Protein AF-A0A349MG38-F1 (afdb_monomer)

Nearest PDB structures (foldseek):
  8afw-assembly1_A  TM=7.459E-01  e=4.129E-01  Saccharomyces cerevisiae
  8afy-assembly1_B  TM=7.285E-01  e=3.875E-01  Saccharomy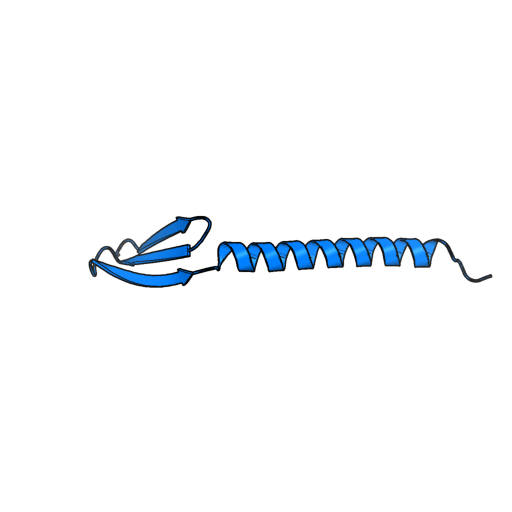ces cerevisiae
  8afx-assembly1_A  TM=7.369E-01  e=3.875E-01  Saccharomyces cerevisiae
  2hc5-assembly1_A  TM=3.414E-01  e=8.301E-01  Bacillus subtilis
  8axa-assembly1_A  TM=3.589E-01  e=2.954E+00  Scytonema hofmannii

Foldseek 3Di:
DFDWDWDDDQFKIWIATPVVRDTPDIDGCVNVVVVVVVVVVVVVVVVVVVVVVVVVVPPDD

Structure (mmCIF, N/CA/C/O backbone):
data_AF-A0A349MG38-F1
#
_entry.id   AF-A0A349MG38-F1
#
loop_
_atom_site.group_PDB
_atom_site.id
_atom_site.type_symbol
_atom_site.label_atom_id
_atom_site.label_alt_id
_atom_site.label_comp_id
_atom_site.label_asym_id
_atom_site.label_entity_id
_atom_site.label_seq_id
_atom_site.pdbx_PDB_ins_code
_atom_site.Cartn_x
_atom_site.Cartn_y
_atom_site.Cartn_z
_atom_site.occupancy
_atom_site.B_iso_or_equiv
_atom_site.auth_seq_id
_atom_site.auth_comp_id
_atom_site.auth_asym_id
_atom_site.auth_atom_id
_atom_site.pdbx_PDB_model_num
ATOM 1 N N . MET A 1 1 ? -24.808 9.250 4.837 1.00 51.47 1 MET A N 1
ATOM 2 C CA . MET A 1 1 ? -23.649 8.850 4.013 1.00 51.47 1 MET A CA 1
ATOM 3 C C . MET A 1 1 ? -22.458 9.026 4.925 1.00 51.47 1 MET A C 1
ATOM 5 O O . MET A 1 1 ? -21.981 10.149 5.051 1.00 51.47 1 MET A O 1
ATOM 9 N N . GLY A 1 2 ? -22.081 7.964 5.634 1.00 61.19 2 GLY A N 1
ATOM 10 C CA . GLY A 1 2 ? -20.976 8.009 6.581 1.00 61.19 2 GLY A CA 1
ATOM 11 C C . GLY A 1 2 ? -19.698 8.408 5.882 1.00 61.19 2 GLY A C 1
ATOM 12 O O . GLY A 1 2 ? -19.390 7.897 4.800 1.00 61.19 2 GLY A O 1
ATOM 13 N N . SER A 1 3 ? -18.986 9.380 6.448 1.00 86.31 3 SER A N 1
ATOM 14 C CA . SER A 1 3 ? -17.685 9.737 5.910 1.00 86.31 3 SER A CA 1
ATOM 15 C C . SER A 1 3 ? -16.728 8.602 6.260 1.00 86.31 3 SER A C 1
ATOM 17 O O . SER A 1 3 ? -16.507 8.279 7.423 1.00 86.31 3 SER A O 1
ATOM 19 N N . LEU A 1 4 ? -16.183 7.951 5.239 1.00 88.31 4 LEU A N 1
ATOM 20 C CA . LEU A 1 4 ? -15.009 7.105 5.398 1.00 88.31 4 LEU A CA 1
ATOM 21 C C . LEU A 1 4 ? -13.783 8.000 5.258 1.00 88.31 4 LEU A C 1
ATOM 23 O O . LEU A 1 4 ? -13.732 8.853 4.369 1.00 88.31 4 LEU A O 1
ATOM 27 N N . SER A 1 5 ? -12.781 7.797 6.110 1.00 88.88 5 SER A N 1
ATOM 28 C CA . SER A 1 5 ? -11.493 8.484 5.967 1.00 88.88 5 SER A CA 1
ATOM 29 C C . SER A 1 5 ? -10.348 7.494 5.866 1.00 88.88 5 SER A C 1
ATOM 31 O O . SER A 1 5 ? -10.311 6.499 6.590 1.00 88.88 5 SER A O 1
ATOM 33 N N . ILE A 1 6 ? -9.398 7.794 4.983 1.00 86.25 6 ILE A N 1
ATOM 34 C CA . ILE A 1 6 ? -8.156 7.040 4.851 1.00 86.25 6 ILE A CA 1
ATOM 35 C C . ILE A 1 6 ? -7.048 7.860 5.498 1.00 86.25 6 ILE A C 1
ATOM 37 O O . ILE A 1 6 ? -6.791 8.994 5.096 1.00 86.25 6 ILE A O 1
ATOM 41 N N . VAL A 1 7 ? -6.376 7.272 6.482 1.00 84.12 7 VAL A N 1
ATOM 42 C CA . VAL A 1 7 ? -5.171 7.833 7.095 1.00 84.12 7 VAL A CA 1
ATOM 43 C C . VAL A 1 7 ? -4.011 6.929 6.719 1.00 84.12 7 VAL A C 1
ATOM 45 O O . VAL A 1 7 ? -4.040 5.736 7.009 1.00 84.12 7 VAL A O 1
ATOM 48 N N . ALA A 1 8 ? -2.993 7.477 6.063 1.00 82.12 8 ALA A N 1
ATOM 49 C CA . ALA A 1 8 ? -1.827 6.720 5.628 1.00 82.12 8 ALA A CA 1
ATOM 50 C C . ALA A 1 8 ? -0.528 7.404 6.054 1.00 82.12 8 ALA A C 1
ATOM 52 O O . ALA A 1 8 ? -0.419 8.630 6.056 1.00 82.12 8 ALA A O 1
ATOM 53 N N . ASN A 1 9 ? 0.466 6.592 6.394 1.00 80.94 9 ASN A N 1
ATOM 54 C CA . ASN A 1 9 ? 1.845 7.004 6.608 1.00 80.94 9 ASN A CA 1
ATOM 55 C C . ASN A 1 9 ? 2.791 6.050 5.850 1.00 80.94 9 ASN A C 1
ATOM 57 O O . ASN A 1 9 ? 2.357 5.163 5.118 1.00 80.94 9 ASN A O 1
ATOM 61 N N . GLN A 1 10 ? 4.106 6.219 6.013 1.00 76.25 10 GLN A N 1
ATOM 62 C CA . GLN A 1 10 ? 5.102 5.391 5.312 1.00 76.25 10 GLN A CA 1
ATOM 63 C C . GLN A 1 10 ? 5.070 3.896 5.694 1.00 76.25 10 GLN A C 1
ATOM 65 O O . GLN A 1 10 ? 5.728 3.072 5.056 1.00 76.25 10 GLN A O 1
ATOM 70 N N . GLN A 1 11 ? 4.372 3.532 6.768 1.00 78.06 11 GLN A N 1
ATOM 71 C CA . GLN A 1 11 ? 4.378 2.196 7.354 1.00 78.06 11 GLN A CA 1
ATOM 72 C C . GLN A 1 11 ? 3.021 1.505 7.254 1.00 78.06 11 GLN A C 1
ATOM 74 O O . GLN A 1 11 ? 2.996 0.286 7.124 1.00 78.06 11 GLN A O 1
ATOM 79 N N . GLU A 1 12 ? 1.918 2.243 7.288 1.00 81.75 12 GLU A N 1
ATOM 80 C CA . GLU A 1 12 ? 0.565 1.693 7.293 1.00 81.75 12 GLU A CA 1
ATOM 81 C C . GLU A 1 12 ? -0.444 2.627 6.618 1.00 81.75 12 GLU A C 1
ATOM 83 O O . GLU A 1 12 ? -0.240 3.839 6.543 1.00 81.75 12 GLU A O 1
ATOM 88 N N . TYR A 1 13 ? -1.569 2.059 6.182 1.00 85.31 13 TYR A N 1
ATOM 89 C CA . TYR A 1 13 ? -2.810 2.808 5.982 1.00 85.31 13 TYR A CA 1
ATOM 90 C C . TYR A 1 13 ? -3.920 2.218 6.846 1.00 85.31 13 TYR A C 1
ATOM 92 O O . TYR A 1 13 ? -3.942 1.012 7.107 1.00 85.31 13 TYR A O 1
ATOM 100 N N . LYS A 1 14 ? -4.845 3.079 7.261 1.00 87.94 14 LYS A N 1
ATOM 101 C CA . LYS A 1 14 ? -6.040 2.750 8.032 1.00 87.94 14 LYS A CA 1
ATOM 102 C C . LYS A 1 14 ? -7.259 3.362 7.363 1.00 87.94 14 LYS A C 1
ATOM 104 O O . LYS A 1 14 ? -7.208 4.512 6.926 1.00 87.94 14 LYS A O 1
ATOM 109 N N . ILE A 1 15 ? -8.343 2.597 7.306 1.00 87.44 15 ILE A N 1
ATOM 110 C CA . ILE A 1 15 ? -9.660 3.080 6.886 1.00 87.44 15 ILE A CA 1
ATOM 111 C C . ILE A 1 15 ? -10.521 3.190 8.139 1.00 87.44 15 ILE A C 1
ATOM 113 O O . ILE A 1 15 ? -10.748 2.185 8.814 1.00 87.44 15 ILE A O 1
ATOM 117 N N . PHE A 1 16 ? -10.952 4.409 8.454 1.00 90.50 16 PHE A N 1
ATOM 118 C CA . PHE A 1 16 ? -11.793 4.711 9.608 1.00 90.50 16 PHE A CA 1
ATOM 119 C C . PHE A 1 16 ? -13.230 4.974 9.163 1.00 90.50 16 PHE A C 1
ATOM 121 O O . PHE A 1 16 ? -13.449 5.772 8.243 1.00 90.50 16 PHE A O 1
ATOM 128 N N . ASP A 1 17 ? -14.172 4.321 9.836 1.00 90.62 17 ASP A N 1
ATOM 129 C CA . ASP A 1 17 ? -15.601 4.589 9.731 1.00 90.62 17 ASP A CA 1
ATOM 130 C C . ASP A 1 17 ? -16.023 5.514 10.873 1.00 90.62 17 ASP A C 1
ATOM 132 O O . ASP A 1 17 ? -15.989 5.139 12.045 1.00 90.62 17 ASP A O 1
ATOM 136 N N . HIS A 1 18 ? -16.387 6.751 10.530 1.00 87.00 18 HIS A N 1
ATOM 137 C CA . HIS A 1 18 ? -16.778 7.759 11.517 1.00 87.00 18 HIS A CA 1
ATOM 138 C C . HIS A 1 18 ? -18.187 7.546 12.076 1.00 87.00 18 HIS A C 1
ATOM 140 O O . HIS A 1 18 ? -18.468 8.039 13.165 1.00 87.00 18 HIS A O 1
ATOM 146 N N . GLU A 1 19 ? -19.065 6.825 11.369 1.00 87.12 19 GLU A N 1
ATOM 147 C CA . GLU A 1 19 ? -20.400 6.489 11.880 1.00 87.12 19 GLU 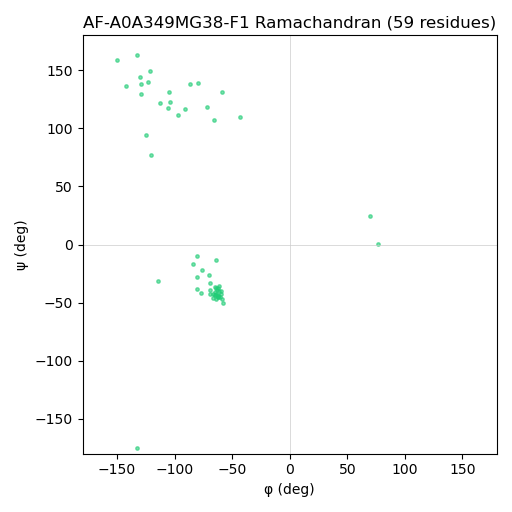A CA 1
ATOM 148 C C . GLU A 1 19 ? -20.315 5.344 12.898 1.00 87.12 19 GLU A C 1
ATOM 150 O O . GLU A 1 19 ? -20.955 5.411 13.948 1.00 87.12 19 GLU A O 1
ATOM 155 N N . ALA A 1 20 ? -19.493 4.328 12.621 1.00 86.19 20 ALA A N 1
ATOM 156 C CA . ALA A 1 20 ? -19.279 3.196 13.526 1.00 86.19 20 ALA A CA 1
ATOM 157 C C . ALA A 1 20 ? -18.215 3.463 14.612 1.00 86.19 20 ALA A C 1
ATOM 159 O O . ALA A 1 20 ? -18.168 2.762 15.622 1.00 86.19 20 ALA A O 1
ATOM 160 N N . GLY A 1 21 ? -17.371 4.485 14.434 1.00 88.12 21 GLY A N 1
ATOM 161 C CA . GLY A 1 21 ? -16.300 4.830 15.371 1.00 88.12 21 GLY A CA 1
ATOM 162 C C . GLY A 1 21 ? -15.158 3.810 15.405 1.00 88.12 21 GLY A C 1
ATOM 163 O O . GLY A 1 21 ? -14.464 3.710 16.418 1.00 88.12 21 GLY A O 1
ATOM 164 N N . GLU A 1 22 ? -14.957 3.045 14.328 1.00 89.69 22 GLU A N 1
ATOM 165 C CA . GLU A 1 22 ? -14.011 1.928 14.288 1.00 89.69 22 GLU A CA 1
ATOM 166 C C . GLU A 1 22 ? -13.095 1.926 13.053 1.00 89.69 22 GLU A C 1
ATOM 168 O O . GLU A 1 22 ? -13.329 2.595 12.044 1.00 89.69 22 GLU A O 1
ATOM 173 N N . ILE A 1 23 ? -12.010 1.150 13.144 1.00 86.38 23 ILE A N 1
ATOM 174 C CA . ILE A 1 23 ? -11.093 0.901 12.028 1.00 86.38 23 ILE A CA 1
ATOM 175 C C . ILE A 1 23 ? -11.571 -0.346 11.290 1.00 86.38 23 ILE A C 1
ATOM 177 O O . ILE A 1 23 ? -11.507 -1.446 11.832 1.00 86.38 23 ILE A O 1
ATOM 181 N N . LEU A 1 24 ? -11.963 -0.183 10.029 1.00 85.62 24 LEU A N 1
ATOM 182 C CA . LEU A 1 24 ? -12.419 -1.293 9.189 1.00 85.62 24 LEU A CA 1
ATOM 183 C C . LEU A 1 24 ? -11.251 -2.093 8.602 1.00 85.62 24 LEU A C 1
ATOM 185 O O . LEU A 1 24 ? -11.321 -3.312 8.465 1.00 85.62 24 LEU A O 1
ATOM 189 N N . VAL A 1 25 ? -10.172 -1.404 8.216 1.00 79.25 25 VAL A N 1
ATOM 190 C CA . VAL A 1 25 ? -9.023 -2.008 7.525 1.00 79.25 25 VAL A CA 1
ATOM 191 C C . VAL A 1 25 ? -7.729 -1.373 8.010 1.00 79.25 25 VAL A C 1
ATOM 193 O O . VAL A 1 25 ? -7.630 -0.149 8.101 1.00 79.25 25 VAL A O 1
ATOM 196 N N . THR A 1 26 ? -6.718 -2.205 8.258 1.00 78.94 26 THR A N 1
ATOM 197 C CA . THR A 1 26 ? -5.334 -1.783 8.490 1.00 78.94 26 THR A CA 1
ATOM 198 C C . THR A 1 26 ? -4.391 -2.571 7.583 1.00 78.94 26 THR A C 1
ATOM 200 O O . THR A 1 26 ? -4.466 -3.797 7.507 1.00 78.94 26 THR A O 1
ATOM 203 N N . GLY A 1 27 ? -3.516 -1.872 6.862 1.00 78.06 27 GLY A N 1
ATOM 204 C CA . GLY A 1 27 ? -2.540 -2.476 5.957 1.00 78.06 27 GLY A CA 1
ATOM 205 C C . GLY A 1 27 ? -1.123 -2.037 6.292 1.00 78.06 27 GLY A C 1
ATOM 206 O O . GLY A 1 27 ? -0.662 -1.006 5.796 1.00 78.06 27 GLY A O 1
ATOM 207 N N . ILE A 1 28 ? -0.420 -2.836 7.098 1.00 70.38 28 ILE A N 1
ATOM 208 C CA . ILE A 1 28 ? 0.977 -2.601 7.496 1.00 70.38 28 ILE A CA 1
ATOM 209 C C . ILE A 1 28 ? 1.924 -3.045 6.371 1.00 70.38 28 ILE A C 1
ATOM 211 O O . ILE A 1 28 ? 1.730 -4.075 5.732 1.00 70.38 28 ILE A O 1
ATOM 215 N N . GLY A 1 29 ? 2.964 -2.257 6.108 1.00 67.62 29 GLY A N 1
ATOM 216 C CA . GLY A 1 29 ? 3.982 -2.524 5.091 1.00 67.62 29 GLY A CA 1
ATOM 217 C C . GLY A 1 29 ? 3.535 -2.245 3.656 1.00 67.62 29 GLY A C 1
ATOM 218 O O . 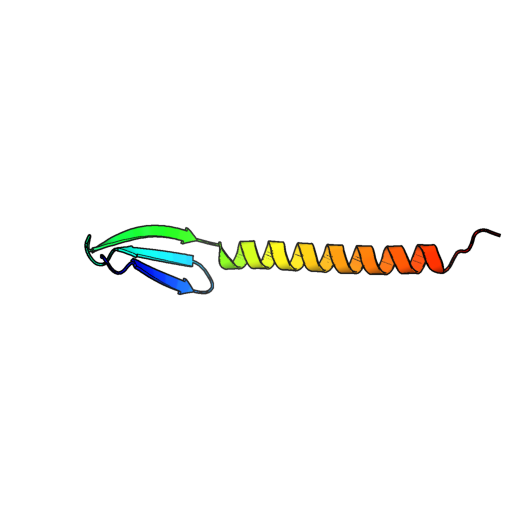GLY A 1 29 ? 4.328 -2.423 2.739 1.00 67.62 29 GLY A O 1
ATOM 219 N N . SER A 1 30 ? 2.304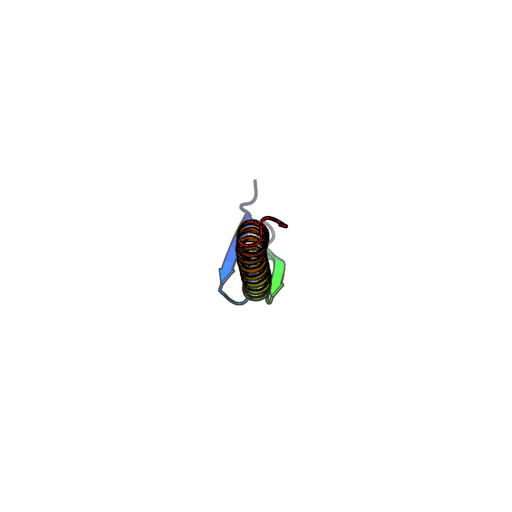 -1.779 3.441 1.00 70.25 30 SER A N 1
ATOM 220 C CA . SER A 1 30 ? 1.735 -1.547 2.107 1.00 70.25 30 SER A CA 1
ATOM 221 C C . SER A 1 30 ? 2.522 -0.525 1.284 1.00 70.25 30 SER A C 1
ATOM 223 O O . SER A 1 30 ? 2.845 -0.821 0.141 1.00 70.25 30 SER A O 1
ATOM 225 N N . TYR A 1 31 ? 2.914 0.616 1.864 1.00 69.88 31 TYR A N 1
ATOM 226 C CA . TYR A 1 31 ? 3.725 1.620 1.167 1.00 69.88 31 TYR A CA 1
ATOM 227 C C . TYR A 1 31 ? 5.108 1.072 0.800 1.00 69.88 31 TYR A C 1
ATOM 229 O O . TYR A 1 31 ? 5.527 1.173 -0.347 1.00 69.88 31 TYR A O 1
ATOM 237 N N . ARG A 1 32 ? 5.803 0.417 1.742 1.00 70.31 32 ARG A N 1
ATOM 238 C CA . ARG A 1 32 ? 7.117 -0.197 1.475 1.00 70.31 32 ARG A CA 1
ATOM 239 C C . ARG A 1 32 ? 7.042 -1.322 0.445 1.00 70.31 32 ARG A C 1
ATOM 241 O O . ARG A 1 32 ? 7.918 -1.422 -0.406 1.00 70.31 32 ARG A O 1
ATOM 248 N N . ASN A 1 33 ? 5.998 -2.143 0.492 1.00 71.12 33 ASN A N 1
ATOM 249 C CA . ASN A 1 33 ? 5.782 -3.210 -0.480 1.00 71.12 33 ASN A CA 1
ATOM 250 C C . ASN A 1 33 ? 5.424 -2.649 -1.859 1.00 71.12 33 ASN A C 1
ATOM 252 O O . ASN A 1 33 ? 5.971 -3.121 -2.852 1.00 71.12 33 ASN A O 1
ATOM 256 N N . ALA A 1 34 ? 4.567 -1.627 -1.924 1.00 72.81 34 ALA A N 1
ATOM 257 C CA . ALA A 1 34 ? 4.230 -0.931 -3.161 1.00 72.81 34 ALA A CA 1
ATOM 258 C C . ALA A 1 34 ? 5.464 -0.256 -3.773 1.00 72.81 34 ALA A C 1
ATOM 260 O O . ALA A 1 34 ? 5.705 -0.409 -4.966 1.00 72.81 34 ALA A O 1
ATOM 261 N N . LEU A 1 35 ? 6.291 0.396 -2.950 1.00 78.25 35 LEU A N 1
ATOM 262 C CA . LEU A 1 35 ? 7.554 0.992 -3.379 1.00 78.25 35 LEU A CA 1
ATOM 263 C C . LEU A 1 35 ? 8.525 -0.075 -3.899 1.00 78.25 35 LEU A C 1
ATOM 265 O O . LEU A 1 35 ? 9.060 0.067 -4.988 1.00 78.25 35 LEU A O 1
ATOM 269 N N . ARG A 1 36 ? 8.665 -1.210 -3.202 1.00 79.94 36 ARG A N 1
ATOM 270 C CA . ARG A 1 36 ? 9.511 -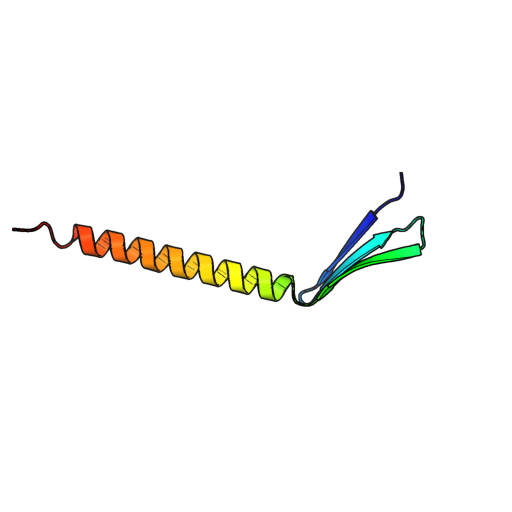2.324 -3.662 1.00 79.94 36 ARG A CA 1
ATOM 271 C C . ARG A 1 36 ? 9.035 -2.917 -4.993 1.00 79.94 36 ARG A C 1
ATOM 273 O O . ARG A 1 36 ? 9.856 -3.328 -5.810 1.00 79.94 36 ARG A O 1
ATOM 280 N N . ILE A 1 37 ? 7.719 -3.005 -5.203 1.00 79.56 37 ILE A N 1
ATOM 281 C CA . ILE A 1 37 ? 7.134 -3.444 -6.479 1.00 79.56 37 ILE A CA 1
ATOM 282 C C . ILE A 1 37 ? 7.429 -2.412 -7.569 1.00 79.56 37 ILE A C 1
ATOM 284 O O . ILE A 1 37 ? 7.868 -2.799 -8.649 1.00 79.56 37 ILE A O 1
ATOM 288 N N . TYR A 1 38 ? 7.241 -1.125 -7.277 1.00 78.88 38 TYR A N 1
ATOM 289 C CA . TYR A 1 38 ? 7.556 -0.031 -8.192 1.00 78.88 38 TYR A CA 1
ATOM 290 C C . TYR A 1 38 ? 9.032 -0.049 -8.614 1.00 78.88 38 TYR A C 1
ATOM 292 O O . TYR A 1 38 ? 9.320 -0.099 -9.808 1.00 78.88 38 TYR A O 1
ATOM 300 N N . ASP A 1 39 ? 9.959 -0.136 -7.660 1.00 87.56 39 ASP A N 1
ATOM 301 C CA . ASP A 1 39 ? 11.400 -0.208 -7.931 1.00 87.56 39 ASP A CA 1
ATOM 302 C C . ASP A 1 39 ? 11.747 -1.427 -8.794 1.00 87.56 39 ASP A C 1
ATOM 304 O O . ASP A 1 39 ? 12.542 -1.346 -9.733 1.00 87.56 39 ASP A O 1
ATOM 308 N N . ARG A 1 40 ? 11.109 -2.575 -8.523 1.00 85.38 40 ARG A N 1
ATOM 309 C CA . ARG A 1 40 ? 11.299 -3.785 -9.328 1.00 85.38 40 ARG A CA 1
ATOM 310 C C . ARG A 1 40 ? 10.793 -3.605 -10.759 1.00 85.38 40 ARG A C 1
ATOM 312 O O . ARG A 1 40 ? 11.451 -4.088 -11.679 1.00 85.38 40 ARG A O 1
ATOM 319 N N . LEU A 1 41 ? 9.653 -2.943 -10.950 1.00 80.81 41 LEU A N 1
ATOM 320 C CA . LEU A 1 41 ? 9.107 -2.647 -12.276 1.00 80.81 41 LEU A CA 1
ATOM 321 C C . LEU A 1 41 ? 10.017 -1.689 -13.052 1.00 80.81 41 LEU A C 1
ATOM 323 O O . LEU A 1 41 ? 10.309 -1.956 -14.216 1.00 80.81 41 LEU A O 1
ATOM 327 N N . MET A 1 42 ? 10.531 -0.646 -12.397 1.00 86.44 42 MET A N 1
ATOM 328 C CA . MET A 1 42 ? 11.472 0.295 -13.010 1.00 86.44 42 MET A CA 1
ATOM 329 C C . MET A 1 42 ? 12.774 -0.386 -13.435 1.00 86.44 42 MET A C 1
ATOM 331 O O . MET A 1 42 ? 13.206 -0.230 -14.574 1.00 86.44 42 MET A O 1
ATOM 335 N N . MET A 1 43 ? 13.350 -1.227 -12.571 1.00 89.12 43 MET A N 1
ATOM 336 C CA . MET A 1 43 ? 14.549 -2.000 -12.907 1.00 89.12 43 MET A CA 1
ATOM 337 C C . MET A 1 43 ? 14.317 -2.917 -14.117 1.00 89.12 43 MET A C 1
ATOM 339 O O . MET A 1 43 ? 15.165 -3.024 -15.000 1.00 89.12 43 MET A O 1
ATOM 343 N N . LEU A 1 44 ? 13.164 -3.591 -14.180 1.00 82.06 44 LEU A N 1
ATOM 344 C CA . LEU A 1 44 ? 12.815 -4.441 -15.322 1.00 82.06 44 LEU A CA 1
ATOM 345 C C . LEU A 1 44 ? 12.639 -3.627 -16.610 1.00 82.06 44 LEU A C 1
ATOM 347 O O . LEU A 1 44 ? 13.037 -4.094 -17.677 1.00 82.06 44 LEU A O 1
ATOM 351 N N . GLN A 1 45 ? 12.084 -2.418 -16.517 1.00 78.50 45 GLN A N 1
ATOM 352 C CA . GLN A 1 45 ? 11.957 -1.506 -17.650 1.00 78.50 45 GLN A CA 1
ATOM 353 C C . GLN A 1 45 ? 13.327 -1.047 -18.165 1.00 78.50 45 GLN A C 1
ATOM 355 O O . GLN A 1 45 ? 13.552 -1.053 -19.375 1.00 78.50 45 GLN A O 1
ATOM 360 N N . GLU A 1 46 ? 14.254 -0.703 -17.271 1.00 79.75 46 GLU A N 1
ATOM 361 C CA . GLU A 1 46 ? 15.630 -0.346 -17.636 1.00 79.75 46 GLU A CA 1
ATOM 362 C C . GLU A 1 46 ? 16.361 -1.513 -18.306 1.00 79.75 46 GLU A C 1
ATOM 364 O O . GLU A 1 46 ? 16.966 -1.336 -19.364 1.00 79.75 46 GLU A O 1
ATOM 369 N N . ILE A 1 47 ? 16.248 -2.728 -17.755 1.00 76.00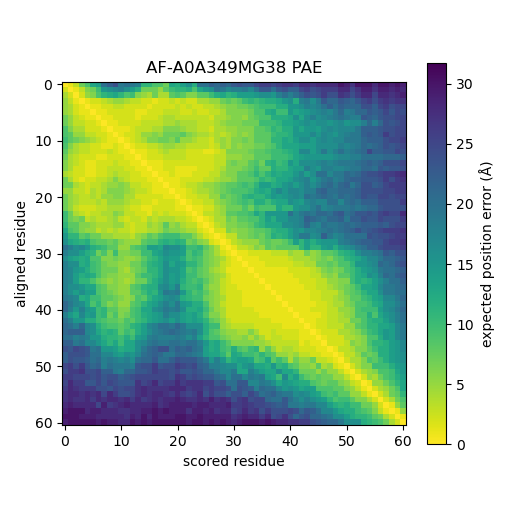 47 ILE A N 1
ATOM 370 C CA . ILE A 1 47 ? 16.816 -3.938 -18.369 1.00 76.00 47 ILE A CA 1
ATOM 371 C C . ILE A 1 47 ? 16.240 -4.145 -19.775 1.00 76.00 47 ILE A C 1
ATOM 373 O O . ILE A 1 47 ? 16.996 -4.368 -20.720 1.00 76.00 47 ILE A O 1
ATOM 377 N N . ALA A 1 48 ? 14.919 -4.030 -19.937 1.00 70.00 48 ALA A N 1
ATOM 378 C CA . ALA A 1 48 ? 14.271 -4.172 -21.237 1.00 70.00 48 ALA A CA 1
ATOM 379 C C . ALA A 1 48 ? 14.748 -3.107 -22.243 1.00 70.00 48 ALA A C 1
ATOM 381 O O . ALA A 1 48 ? 15.000 -3.434 -23.405 1.00 70.00 48 ALA A O 1
ATOM 382 N N . ALA A 1 49 ? 14.931 -1.859 -21.801 1.00 71.56 49 ALA A N 1
ATOM 383 C CA . ALA A 1 49 ? 15.455 -0.779 -22.635 1.00 71.56 49 ALA A CA 1
ATOM 384 C C . ALA A 1 49 ? 16.900 -1.054 -23.096 1.00 71.56 49 ALA A C 1
ATOM 386 O O . ALA A 1 49 ? 17.221 -0.885 -24.276 1.00 71.56 49 ALA A O 1
ATOM 387 N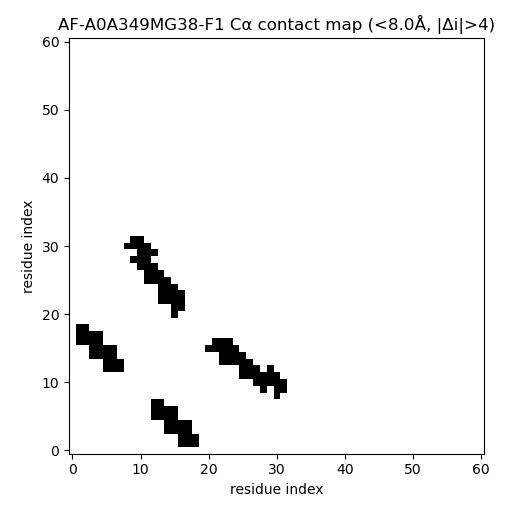 N . VAL A 1 50 ? 17.757 -1.555 -22.200 1.00 67.00 50 VAL A N 1
ATOM 388 C CA . VAL A 1 50 ? 19.146 -1.932 -22.518 1.00 67.00 50 VAL A CA 1
ATOM 389 C C . VAL A 1 50 ? 19.199 -3.136 -23.465 1.00 67.00 50 VAL A C 1
ATOM 391 O O . VAL A 1 50 ? 19.949 -3.116 -24.445 1.00 67.00 50 VAL A O 1
ATOM 394 N N . SER A 1 51 ? 18.373 -4.165 -23.246 1.00 62.00 51 SER A N 1
ATOM 395 C CA . SER A 1 51 ? 18.301 -5.330 -24.140 1.00 62.00 51 SER A CA 1
ATOM 396 C C . SER A 1 51 ? 17.863 -4.959 -25.564 1.00 62.00 51 SER A C 1
ATOM 398 O O . SER A 1 51 ? 18.393 -5.512 -26.528 1.00 62.00 51 SER A O 1
ATOM 400 N N . GLN A 1 52 ? 16.957 -3.988 -25.727 1.00 60.16 52 GLN A N 1
ATOM 401 C CA . GLN A 1 52 ? 16.555 -3.495 -27.050 1.00 60.16 52 GLN A CA 1
ATOM 402 C C . GLN A 1 52 ? 17.665 -2.709 -27.769 1.00 60.16 52 GLN A C 1
ATOM 404 O O . GLN A 1 52 ? 17.773 -2.796 -28.994 1.00 60.16 52 GLN A O 1
ATOM 409 N N . MET A 1 53 ? 18.520 -1.978 -27.043 1.00 57.25 53 MET A N 1
ATOM 410 C CA . MET A 1 53 ? 19.701 -1.326 -27.633 1.00 57.25 53 MET A CA 1
ATOM 411 C C . MET A 1 53 ? 20.771 -2.339 -28.066 1.00 57.25 53 MET A C 1
ATOM 413 O O . MET A 1 53 ? 21.343 -2.185 -29.145 1.00 57.25 53 MET A O 1
ATOM 417 N N . GLY A 1 54 ? 21.001 -3.400 -27.286 1.00 54.53 54 GLY A N 1
ATOM 418 C CA . GLY A 1 54 ? 21.963 -4.459 -27.627 1.00 54.53 54 GLY A CA 1
ATOM 419 C C . GLY A 1 54 ? 21.589 -5.254 -28.886 1.00 54.53 54 GLY A C 1
ATOM 420 O O . GLY A 1 54 ? 22.457 -5.559 -29.699 1.00 54.53 54 GLY A O 1
ATOM 421 N N . LEU A 1 55 ? 20.294 -5.516 -29.102 1.00 54.34 55 LEU A N 1
ATOM 422 C CA . LEU A 1 55 ? 19.782 -6.162 -30.323 1.00 54.34 55 LEU A CA 1
ATOM 423 C C . LEU A 1 55 ? 19.866 -5.264 -31.569 1.00 54.34 55 LEU A C 1
ATOM 425 O O . LEU A 1 55 ? 19.960 -5.770 -32.682 1.00 54.34 55 LEU A O 1
ATOM 429 N N . ARG A 1 56 ? 19.854 -3.935 -31.402 1.00 53.91 56 ARG A N 1
ATOM 430 C CA . ARG A 1 56 ? 20.030 -2.975 -32.506 1.00 53.91 56 ARG A CA 1
ATOM 431 C C . ARG A 1 56 ? 21.492 -2.768 -32.903 1.00 53.91 56 ARG A C 1
ATOM 433 O O . ARG A 1 56 ? 21.754 -2.432 -34.052 1.00 53.91 56 ARG A O 1
ATOM 440 N N . ALA A 1 57 ? 22.427 -2.955 -31.971 1.00 55.09 57 ALA A N 1
ATOM 441 C CA . ALA A 1 57 ? 23.860 -2.773 -32.205 1.00 55.09 57 ALA A CA 1
ATOM 442 C C . ALA A 1 57 ? 24.537 -3.969 -32.898 1.00 55.09 57 ALA A C 1
ATOM 444 O O . ALA A 1 57 ? 25.681 -3.843 -33.326 1.00 55.09 57 ALA A O 1
ATOM 445 N N . ASN A 1 58 ? 23.843 -5.102 -33.041 1.00 52.66 58 ASN A N 1
ATOM 446 C CA . ASN A 1 58 ? 24.317 -6.238 -33.824 1.00 52.66 58 ASN A CA 1
ATOM 447 C C . ASN A 1 58 ? 23.324 -6.550 -34.957 1.00 52.66 58 ASN A C 1
ATOM 449 O O . ASN A 1 58 ? 22.523 -7.482 -34.834 1.00 52.66 58 ASN A O 1
ATOM 453 N N . PRO A 1 59 ? 23.319 -5.763 -36.053 1.00 49.28 59 PRO A N 1
ATOM 454 C CA . PRO A 1 59 ? 22.712 -6.225 -37.286 1.00 49.28 59 PRO A CA 1
ATOM 455 C C . PRO A 1 59 ? 23.571 -7.397 -37.749 1.00 49.28 59 PRO A C 1
ATOM 457 O O .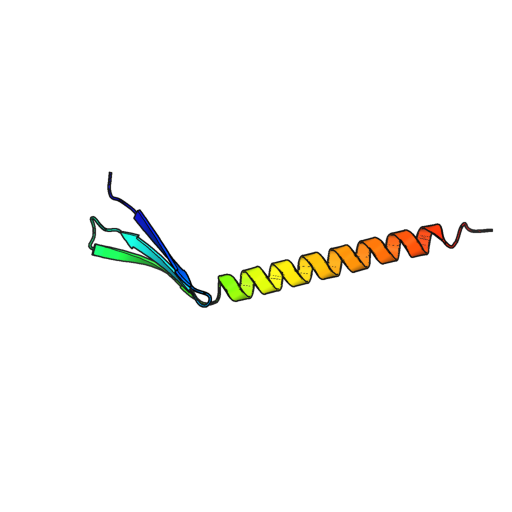 PRO A 1 59 ? 24.720 -7.209 -38.136 1.00 49.28 59 PRO A O 1
ATOM 460 N N . VAL 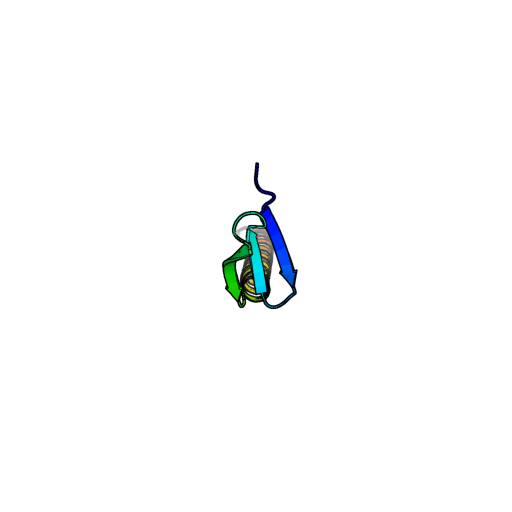A 1 60 ? 23.035 -8.605 -37.609 1.00 56.22 60 VAL A N 1
ATOM 461 C CA . VAL A 1 60 ? 23.631 -9.840 -38.118 1.00 56.22 60 VAL A CA 1
ATOM 462 C C . VAL A 1 60 ? 24.162 -9.577 -39.535 1.00 56.22 60 VAL A C 1
ATOM 464 O O . VAL A 1 60 ? 23.371 -9.329 -40.447 1.00 56.22 60 VAL A O 1
ATOM 467 N N . MET A 1 61 ? 25.491 -9.559 -39.677 1.00 43.34 61 MET A N 1
ATOM 468 C CA . MET A 1 61 ? 26.199 -9.821 -40.933 1.00 43.34 61 MET A CA 1
ATOM 469 C C . MET A 1 61 ? 26.501 -11.311 -41.004 1.00 43.34 61 MET A C 1
ATOM 471 O O . MET A 1 61 ? 26.870 -11.876 -39.948 1.00 43.34 61 MET A O 1
#

pLDDT: mean 75.34, std 12.51, range [43.34, 90.62]

Secondary structure (DSSP, 8-state):
-PPEEEEE-SSEEEEEETTTTEEEEEEETHHHHHHHHHHHHHHHHHHHHHHHHHHHS----

Mean predicted aligned error: 12.07 Å

Solvent-accessible surface area (backbone atoms only — not comparable to full-atom values): 3580 Å² total; per-residue (Å²): 131,70,59,71,45,79,52,70,55,79,50,32,38,35,36,36,34,66,76,80,72,42,76,81,45,77,40,73,46,47,50,52,50,51,48,54,52,50,53,52,51,52,52,51,50,52,51,52,54,51,54,56,52,56,60,65,75,54,72,86,126

Sequence (61 aa):
MGSLSIVANQQEYKIFDHEAGEILVTGIGSYRNALRIYDRLMMLQEIAAVSQMGLRANPVM

Radius of gyration: 21.52 Å; Cα contacts (8 Å, |Δi|>4): 60; chains: 1; bounding box: 50×20×56 Å